Protein AF-A0A7W0Y3M2-F1 (afdb_monomer_lite)

Radius of gyration: 20.45 Å; chains: 1; bounding box: 75×54×47 Å

Structure (mmCIF, N/CA/C/O backbone):
data_AF-A0A7W0Y3M2-F1
#
_entry.id   AF-A0A7W0Y3M2-F1
#
loop_
_atom_site.group_PDB
_atom_site.id
_atom_site.type_symbol
_atom_site.label_atom_id
_atom_site.label_alt_id
_atom_site.label_comp_id
_atom_site.label_asym_id
_atom_site.label_entity_id
_atom_site.label_seq_id
_atom_site.pdbx_PDB_ins_code
_atom_site.Cartn_x
_atom_site.Cartn_y
_atom_site.Cartn_z
_atom_site.occupancy
_atom_site.B_iso_or_equiv
_atom_site.auth_seq_id
_atom_site.auth_comp_id
_atom_site.auth_asym_id
_atom_site.auth_atom_id
_atom_site.pdbx_PDB_model_num
ATOM 1 N N . MET A 1 1 ? 42.247 -25.262 -13.937 1.00 51.16 1 MET A N 1
ATOM 2 C CA . MET A 1 1 ? 41.915 -24.985 -15.350 1.00 51.16 1 MET A CA 1
ATOM 3 C C . MET A 1 1 ? 41.077 -23.714 -15.365 1.00 51.16 1 MET A C 1
ATOM 5 O O . MET A 1 1 ? 40.056 -23.708 -14.690 1.00 51.16 1 MET A O 1
ATOM 9 N N . PRO A 1 2 ? 41.553 -22.626 -15.987 1.00 56.94 2 PRO A N 1
ATOM 10 C CA . PRO A 1 2 ? 40.855 -21.346 -16.026 1.00 56.94 2 PRO A CA 1
ATOM 11 C C . PRO A 1 2 ? 39.813 -21.367 -17.149 1.00 56.94 2 PRO A C 1
ATOM 13 O O . PRO A 1 2 ? 40.126 -21.815 -18.247 1.00 56.94 2 PRO A O 1
ATOM 16 N N . MET A 1 3 ? 38.603 -20.869 -16.897 1.00 58.69 3 MET A N 1
ATOM 17 C CA . MET A 1 3 ? 37.692 -20.469 -17.970 1.00 58.69 3 MET A CA 1
ATOM 18 C C . MET A 1 3 ? 37.226 -19.045 -17.705 1.00 58.69 3 MET A C 1
ATOM 20 O O . MET A 1 3 ? 36.613 -18.730 -16.689 1.00 58.69 3 MET A O 1
ATOM 24 N N . ILE A 1 4 ? 37.635 -18.206 -18.644 1.00 57.12 4 ILE A N 1
ATOM 25 C CA . ILE A 1 4 ? 37.435 -16.775 -18.771 1.00 57.12 4 ILE A CA 1
ATOM 26 C C . ILE A 1 4 ? 36.311 -16.627 -19.803 1.00 57.12 4 ILE A C 1
ATOM 28 O O . ILE A 1 4 ? 36.377 -17.254 -20.858 1.00 57.12 4 ILE A O 1
ATOM 32 N N . GLY A 1 5 ? 35.303 -15.809 -19.523 1.00 55.09 5 GLY A N 1
ATOM 33 C CA . GLY A 1 5 ? 34.269 -15.410 -20.485 1.00 55.09 5 GLY A CA 1
ATOM 34 C C . GLY A 1 5 ? 33.155 -14.691 -19.725 1.00 55.09 5 GLY A C 1
ATOM 35 O O . GLY A 1 5 ? 32.518 -15.298 -18.880 1.00 55.09 5 GLY A O 1
ATOM 36 N N . GLY A 1 6 ? 32.926 -13.387 -19.850 1.00 57.72 6 GLY A N 1
ATOM 37 C CA . GLY A 1 6 ? 33.037 -12.559 -21.045 1.00 57.72 6 GLY A CA 1
ATOM 38 C C . GLY A 1 6 ? 31.639 -12.349 -21.624 1.00 57.72 6 GLY A C 1
ATOM 39 O O . GLY A 1 6 ? 31.348 -12.853 -22.700 1.00 57.72 6 GLY A O 1
ATOM 40 N N . ALA A 1 7 ? 30.775 -11.639 -20.895 1.00 58.25 7 ALA A N 1
ATOM 41 C CA . ALA A 1 7 ? 29.482 -11.170 -21.384 1.00 58.25 7 ALA A CA 1
ATOM 42 C C . ALA A 1 7 ? 29.382 -9.673 -21.067 1.00 58.25 7 ALA A C 1
ATOM 44 O O . ALA A 1 7 ? 29.261 -9.276 -19.909 1.00 58.25 7 ALA A O 1
ATOM 45 N N . GLY A 1 8 ? 29.558 -8.847 -22.099 1.00 59.19 8 GLY A N 1
ATOM 46 C CA . GLY A 1 8 ? 29.418 -7.397 -22.004 1.00 59.19 8 GLY A CA 1
ATOM 47 C C . GLY A 1 8 ? 27.950 -6.979 -21.846 1.00 59.19 8 GLY A C 1
ATOM 48 O O . GLY A 1 8 ? 27.056 -7.733 -22.234 1.00 59.19 8 GLY A O 1
ATOM 49 N N . PRO A 1 9 ? 27.682 -5.786 -21.293 1.00 63.81 9 PRO A N 1
ATOM 50 C CA . PRO A 1 9 ? 26.327 -5.272 -21.164 1.00 63.81 9 PRO A CA 1
ATOM 51 C C . PRO A 1 9 ? 25.753 -4.923 -22.542 1.00 63.81 9 PRO A C 1
ATOM 53 O O . PRO A 1 9 ? 26.342 -4.161 -23.310 1.00 63.81 9 PRO A O 1
ATOM 56 N N . ALA A 1 10 ? 24.590 -5.495 -22.850 1.00 55.12 10 ALA A N 1
ATOM 57 C CA . ALA A 1 10 ? 23.803 -5.151 -24.022 1.00 55.12 10 ALA A CA 1
ATOM 58 C C . ALA A 1 10 ? 23.166 -3.768 -23.819 1.00 55.12 10 ALA A C 1
ATOM 60 O O . ALA A 1 10 ? 22.226 -3.603 -23.044 1.00 55.12 10 ALA A O 1
ATOM 61 N N . THR A 1 11 ? 23.688 -2.766 -24.522 1.00 62.25 11 THR A N 1
ATOM 62 C CA . THR A 1 11 ? 23.066 -1.447 -24.653 1.00 62.25 11 THR A CA 1
ATOM 63 C C . THR A 1 11 ? 21.774 -1.591 -25.460 1.00 62.25 11 THR A C 1
ATOM 65 O O . THR A 1 11 ? 21.824 -1.849 -26.663 1.00 62.25 11 THR A O 1
ATOM 68 N N . MET A 1 12 ? 20.614 -1.442 -24.817 1.00 58.84 12 MET A N 1
ATOM 69 C CA . MET A 1 12 ? 19.337 -1.360 -25.529 1.00 58.84 12 MET A CA 1
ATOM 70 C C . MET A 1 12 ? 19.166 0.033 -26.166 1.00 58.84 12 MET A C 1
ATOM 72 O O . MET A 1 12 ? 19.505 1.036 -25.533 1.00 58.84 12 MET A O 1
ATOM 76 N N . PRO A 1 13 ? 18.649 0.133 -27.404 1.00 59.91 13 PRO A N 1
ATOM 77 C CA . PRO A 1 13 ? 18.331 1.410 -28.030 1.00 59.91 13 PRO A CA 1
ATOM 78 C C . PRO A 1 13 ? 17.133 2.067 -27.333 1.00 59.91 13 PRO A C 1
ATOM 80 O O . PRO A 1 13 ? 16.092 1.443 -27.137 1.00 59.91 13 PRO A O 1
ATOM 83 N N . GLY A 1 14 ? 17.300 3.342 -26.970 1.00 50.50 14 GLY A N 1
ATOM 84 C CA . GLY A 1 14 ? 16.278 4.166 -26.334 1.00 50.50 14 GLY A CA 1
ATOM 85 C C . GLY A 1 14 ? 14.993 4.226 -27.158 1.00 50.50 14 GLY A C 1
ATOM 86 O O . GLY A 1 14 ? 14.966 4.782 -28.256 1.00 50.50 14 GLY A O 1
ATOM 87 N N . GLY A 1 15 ? 13.928 3.656 -26.597 1.00 44.97 15 GLY A N 1
ATOM 88 C CA . GLY A 1 15 ? 12.566 3.841 -27.067 1.00 44.97 15 GLY A CA 1
ATOM 89 C C . GLY A 1 15 ? 12.123 5.276 -26.808 1.00 44.97 15 GLY A C 1
ATOM 90 O O . GLY A 1 15 ? 12.120 5.754 -25.677 1.00 44.97 15 GLY A O 1
ATOM 91 N N . VAL A 1 16 ? 11.764 5.968 -27.880 1.00 44.12 16 VAL A N 1
ATOM 92 C CA . VAL A 1 16 ? 11.084 7.262 -27.857 1.00 44.12 16 VAL A CA 1
ATOM 93 C C . VAL A 1 16 ? 9.747 7.093 -27.132 1.00 44.12 16 VAL A C 1
ATOM 95 O O . VAL A 1 16 ? 8.802 6.536 -27.686 1.00 44.12 16 VAL A O 1
ATOM 98 N N . VAL A 1 17 ? 9.665 7.566 -25.887 1.00 48.19 17 VAL A N 1
ATOM 99 C CA . VAL A 1 17 ? 8.391 7.717 -25.180 1.00 48.19 17 VAL A CA 1
ATOM 100 C C . VAL A 1 17 ? 7.643 8.870 -25.844 1.00 48.19 17 VAL A C 1
ATOM 102 O O . VAL A 1 17 ? 8.044 10.032 -25.763 1.00 48.19 17 VAL A O 1
ATOM 105 N N . ALA A 1 18 ? 6.573 8.536 -26.560 1.00 42.81 18 ALA A N 1
ATOM 106 C CA . ALA A 1 18 ? 5.647 9.505 -27.115 1.00 42.81 18 ALA A CA 1
ATOM 107 C C . ALA A 1 18 ? 4.961 10.257 -25.962 1.00 42.81 18 ALA A C 1
ATOM 109 O O . ALA A 1 18 ? 4.100 9.709 -25.281 1.00 42.81 18 ALA A O 1
ATOM 110 N N . GLN A 1 19 ? 5.348 11.514 -25.741 1.00 46.44 19 GLN A N 1
ATOM 111 C CA . GLN A 1 19 ? 4.664 12.402 -24.802 1.00 46.44 19 GLN A CA 1
ATOM 112 C C . GLN A 1 19 ? 3.222 12.651 -25.287 1.00 46.44 19 GLN A C 1
ATOM 114 O O . GLN A 1 19 ? 3.039 13.150 -26.407 1.00 46.44 19 GLN A O 1
ATOM 119 N N . PRO A 1 20 ? 2.182 12.344 -24.489 1.00 50.59 20 PRO A N 1
ATOM 120 C CA . PRO A 1 20 ? 0.817 12.700 -24.837 1.00 50.59 20 PRO A CA 1
ATOM 121 C C . PRO A 1 20 ? 0.684 14.225 -24.858 1.00 50.59 20 PRO A C 1
ATOM 123 O O . PRO A 1 20 ? 1.020 14.933 -23.909 1.00 50.59 20 PRO A O 1
ATOM 126 N N . ARG A 1 21 ? 0.214 14.739 -25.996 1.00 50.19 21 ARG A N 1
ATOM 127 C CA . ARG A 1 21 ? -0.030 16.163 -26.232 1.00 50.19 21 ARG A CA 1
ATOM 128 C C . ARG A 1 21 ? -1.020 16.660 -25.180 1.00 50.19 21 ARG A C 1
ATOM 130 O O . ARG A 1 21 ? -2.123 16.129 -25.079 1.00 50.19 21 ARG A O 1
ATOM 137 N N . GLY A 1 22 ? -0.598 17.670 -24.422 1.00 43.00 22 GLY A N 1
ATOM 138 C CA . GLY A 1 22 ? -1.352 18.266 -23.328 1.00 43.00 22 GLY A CA 1
ATOM 139 C C . GLY A 1 22 ? -2.800 18.564 -23.704 1.00 43.00 22 GLY A C 1
ATOM 140 O O . GLY A 1 22 ? -3.088 19.445 -24.516 1.00 43.00 22 GLY A O 1
ATOM 141 N N . VAL A 1 23 ? -3.713 17.836 -23.069 1.00 43.84 23 VAL A N 1
ATOM 142 C CA . VAL A 1 23 ? -5.117 18.217 -22.984 1.00 43.84 23 VAL A CA 1
ATOM 143 C C . VAL A 1 23 ? -5.176 19.394 -22.015 1.00 43.84 23 VAL A C 1
ATOM 145 O O . VAL A 1 23 ? -4.898 19.246 -20.828 1.00 43.84 23 VAL A O 1
ATOM 148 N N . MET A 1 24 ? -5.504 20.585 -22.522 1.00 36.66 24 MET A N 1
ATOM 149 C CA . MET A 1 24 ? -5.850 21.732 -21.682 1.00 36.66 24 MET A CA 1
ATOM 150 C C . MET A 1 24 ? -7.061 21.364 -20.819 1.00 36.66 24 MET A C 1
ATOM 152 O O . MET A 1 24 ? -8.203 21.404 -21.281 1.00 36.66 24 MET A O 1
ATOM 156 N N . VAL A 1 25 ? -6.820 21.035 -19.552 1.00 38.06 25 VAL A N 1
ATOM 157 C CA . VAL A 1 25 ? -7.872 20.959 -18.539 1.00 38.06 25 VAL A CA 1
ATOM 158 C C . VAL A 1 25 ? -8.316 22.392 -18.252 1.00 38.06 25 VAL A C 1
ATOM 160 O O . VAL A 1 25 ? -7.659 23.141 -17.531 1.00 38.06 25 VAL A O 1
ATOM 163 N N . ARG A 1 26 ? -9.429 22.811 -18.863 1.00 35.84 26 ARG A N 1
ATOM 164 C CA . ARG A 1 26 ? -10.135 24.030 -18.457 1.00 35.84 26 ARG A CA 1
ATOM 165 C C . ARG A 1 26 ? -10.661 23.819 -17.038 1.00 35.84 26 ARG A C 1
ATOM 167 O O . ARG A 1 26 ? -11.643 23.110 -16.842 1.00 35.84 26 ARG A O 1
ATOM 174 N N . VAL A 1 27 ? -10.024 24.461 -16.062 1.00 37.66 27 VAL A N 1
ATOM 175 C CA . VAL A 1 27 ? -10.568 24.624 -14.709 1.00 37.66 27 VAL A CA 1
ATOM 176 C C . VAL A 1 27 ? -11.765 25.567 -14.813 1.00 37.66 27 VAL A C 1
ATOM 178 O O . VAL A 1 27 ? -11.611 26.786 -14.877 1.00 37.66 27 VAL A O 1
ATOM 181 N N . VAL A 1 28 ? -12.971 25.007 -14.902 1.00 41.78 28 VAL A N 1
ATOM 182 C CA . VAL A 1 28 ? -14.202 25.793 -14.795 1.00 41.78 28 VAL A CA 1
ATOM 183 C C . VAL A 1 28 ? -14.455 26.010 -13.306 1.00 41.78 28 VAL A C 1
ATOM 185 O O . VAL A 1 28 ? -14.830 25.088 -12.587 1.00 41.78 28 VAL A O 1
ATOM 188 N N . ASN A 1 29 ? -14.194 27.225 -12.827 1.00 37.12 29 ASN A N 1
ATOM 189 C CA . ASN A 1 29 ? -14.538 27.649 -11.473 1.00 37.12 29 ASN A CA 1
ATOM 190 C C . ASN A 1 29 ? -16.071 27.772 -11.380 1.00 37.12 29 ASN A C 1
ATOM 192 O O . ASN A 1 29 ? -16.634 28.818 -11.696 1.00 37.12 29 ASN A O 1
ATOM 196 N N . LEU A 1 30 ? -16.756 26.674 -11.035 1.00 43.28 30 LEU A N 1
ATOM 197 C CA . LEU A 1 30 ? -18.183 26.684 -10.707 1.00 43.28 30 LEU A CA 1
ATOM 198 C C . LEU A 1 30 ? -18.349 27.083 -9.241 1.00 43.28 30 LEU A C 1
ATOM 200 O O . LEU A 1 30 ? -18.447 26.243 -8.348 1.00 43.28 30 LEU A O 1
ATOM 204 N N . THR A 1 31 ? -18.405 28.386 -8.993 1.00 44.94 31 THR A N 1
ATOM 205 C CA . THR A 1 31 ? -18.941 28.902 -7.738 1.00 44.94 31 THR A CA 1
ATOM 206 C C . THR A 1 31 ? -20.469 28.759 -7.782 1.00 44.94 31 THR A C 1
ATOM 208 O O . THR A 1 31 ? -21.150 29.459 -8.524 1.00 44.94 31 THR A O 1
ATOM 211 N N . SER A 1 32 ? -20.982 27.817 -6.985 1.00 47.38 32 SER A N 1
ATOM 212 C CA . SER A 1 32 ? -22.383 27.676 -6.555 1.00 47.38 32 SER A CA 1
ATOM 213 C C . SER A 1 32 ? -23.419 27.280 -7.618 1.00 47.38 32 SER A C 1
ATOM 215 O O . SER A 1 32 ? -24.203 28.103 -8.084 1.00 47.38 32 SER A O 1
ATOM 217 N N . LEU A 1 33 ? -23.517 25.976 -7.905 1.00 40.22 33 LEU A N 1
ATOM 218 C CA . LEU A 1 33 ? -24.710 25.379 -8.514 1.00 40.22 33 LEU A CA 1
ATOM 219 C C . LEU A 1 33 ? -25.448 24.534 -7.464 1.00 40.22 33 LEU A C 1
ATOM 221 O O . LEU A 1 33 ? -25.048 23.415 -7.146 1.00 40.22 33 LEU A O 1
ATOM 225 N N . THR A 1 34 ? -26.512 25.087 -6.885 1.00 42.53 34 THR A N 1
ATOM 226 C CA . THR A 1 34 ? -27.392 24.378 -5.947 1.00 42.53 34 THR A CA 1
ATOM 227 C C . THR A 1 34 ? -28.375 23.521 -6.747 1.00 42.53 34 THR A C 1
ATOM 229 O O . THR A 1 34 ? -29.342 24.042 -7.297 1.00 42.53 34 THR A O 1
ATOM 232 N N . ILE A 1 35 ? -28.134 22.210 -6.849 1.00 44.25 35 ILE A N 1
ATOM 233 C CA . ILE A 1 35 ? -29.062 21.278 -7.508 1.00 44.25 35 ILE A CA 1
ATOM 234 C C . ILE A 1 35 ? -29.981 20.671 -6.446 1.00 44.25 35 ILE A C 1
ATOM 236 O O . ILE A 1 35 ? -29.574 19.836 -5.641 1.00 44.25 35 ILE A O 1
ATOM 240 N N . ALA A 1 36 ? -31.238 21.110 -6.451 1.00 46.03 36 ALA A N 1
ATOM 241 C CA . ALA A 1 36 ? -32.319 20.568 -5.641 1.00 46.03 36 ALA A CA 1
ATOM 242 C C . ALA A 1 36 ? -32.927 19.327 -6.314 1.00 46.03 36 ALA A C 1
ATOM 244 O O . ALA A 1 36 ? -33.986 19.414 -6.915 1.00 46.03 36 ALA A O 1
ATOM 245 N N . THR A 1 37 ? -32.252 18.181 -6.229 1.00 46.81 37 THR A N 1
ATOM 246 C CA . THR A 1 37 ? -32.859 16.843 -6.382 1.00 46.81 37 THR A CA 1
ATOM 247 C C . THR A 1 37 ? -31.826 15.809 -5.956 1.00 46.81 37 THR A C 1
ATOM 249 O O . THR A 1 37 ? -30.661 15.949 -6.309 1.00 46.81 37 THR A O 1
ATOM 252 N N . GLY A 1 38 ? -32.244 14.803 -5.181 1.00 47.69 38 GLY A N 1
ATOM 253 C CA . GLY A 1 38 ? -31.404 13.830 -4.468 1.00 47.69 38 GLY A CA 1
ATOM 254 C C . GLY A 1 38 ? -30.585 12.865 -5.332 1.00 47.69 38 GLY A C 1
ATOM 255 O O . GLY A 1 38 ? -30.662 11.656 -5.147 1.00 47.69 38 GLY A O 1
ATOM 256 N N . ALA A 1 39 ? -29.767 13.391 -6.238 1.00 40.28 39 ALA A N 1
ATOM 257 C CA . ALA A 1 39 ? -28.645 12.697 -6.837 1.00 40.28 39 ALA A CA 1
ATOM 258 C C . ALA A 1 39 ? -27.388 13.119 -6.070 1.00 40.28 39 ALA A C 1
ATOM 260 O O . ALA A 1 39 ? -27.051 14.303 -6.021 1.00 40.28 39 ALA A O 1
ATOM 261 N N . ARG A 1 40 ? -26.701 12.156 -5.443 1.00 37.81 40 ARG A N 1
ATOM 262 C CA . ARG A 1 40 ? -25.351 12.372 -4.915 1.00 37.81 40 ARG A CA 1
ATOM 263 C C . ARG A 1 40 ? -24.450 12.707 -6.101 1.00 37.81 40 ARG A C 1
ATOM 265 O O . ARG A 1 40 ? -23.986 11.819 -6.808 1.00 37.81 40 ARG A O 1
ATOM 272 N N . LEU A 1 41 ? -24.256 13.999 -6.341 1.00 39.69 41 LEU A N 1
ATOM 273 C CA . LEU A 1 41 ? -23.248 14.496 -7.256 1.00 39.69 41 LEU A CA 1
ATOM 274 C C . LEU A 1 41 ? -21.901 14.166 -6.611 1.00 39.69 41 LEU A C 1
ATOM 276 O O . LEU A 1 41 ? -21.472 14.850 -5.683 1.00 39.69 41 LEU A O 1
ATOM 280 N N . ALA A 1 42 ? -21.280 13.071 -7.051 1.00 42.28 42 ALA A N 1
ATOM 281 C CA . ALA A 1 42 ? -19.870 12.837 -6.806 1.00 42.28 42 ALA A CA 1
ATOM 282 C C . ALA A 1 42 ? -19.147 14.043 -7.400 1.00 42.28 42 ALA A C 1
ATOM 284 O O . ALA A 1 42 ? -19.058 14.198 -8.620 1.00 42.28 42 ALA A O 1
ATOM 285 N N . ILE A 1 43 ? -18.724 14.960 -6.531 1.00 44.28 43 ILE A N 1
ATOM 286 C CA . ILE A 1 43 ? -17.764 15.982 -6.899 1.00 44.28 43 ILE A CA 1
ATOM 287 C C . ILE A 1 43 ? -16.545 15.169 -7.318 1.00 44.28 43 ILE A C 1
ATOM 289 O O . ILE A 1 43 ? -15.832 14.644 -6.468 1.00 44.28 43 ILE A O 1
ATOM 293 N N . LEU A 1 44 ? -16.363 15.000 -8.629 1.00 44.25 44 LEU A N 1
ATOM 294 C CA . LEU A 1 44 ? -15.085 14.655 -9.228 1.00 44.25 44 LEU A CA 1
ATOM 295 C C . LEU A 1 44 ? -14.152 15.788 -8.816 1.00 44.25 44 LEU A C 1
ATOM 297 O O . LEU A 1 44 ? -14.033 16.799 -9.509 1.00 44.25 44 LEU A O 1
ATOM 301 N N . GLY A 1 45 ? -13.606 15.658 -7.604 1.00 45.59 45 GLY A N 1
ATOM 302 C CA . GLY A 1 45 ? -12.597 16.536 -7.060 1.00 45.59 45 GLY A CA 1
ATOM 303 C C . GLY A 1 45 ? -11.545 16.650 -8.136 1.00 45.59 45 GLY A C 1
ATOM 304 O O . GLY A 1 45 ? -11.057 15.641 -8.643 1.00 45.59 45 GLY A O 1
ATOM 305 N N . THR A 1 46 ? -11.310 17.879 -8.577 1.00 46.28 46 THR A N 1
ATOM 306 C CA . THR A 1 46 ? -10.318 18.208 -9.589 1.00 46.28 46 THR A CA 1
ATOM 307 C C . THR A 1 46 ? -9.034 17.478 -9.239 1.00 46.28 46 THR A C 1
ATOM 309 O O . THR A 1 46 ? -8.372 17.863 -8.277 1.00 46.28 46 THR A O 1
ATOM 312 N N . ARG A 1 47 ? -8.733 16.403 -9.981 1.00 49.31 47 ARG A N 1
ATOM 313 C CA . ARG A 1 47 ? -7.493 15.641 -9.864 1.00 49.31 47 ARG A CA 1
ATOM 314 C C . ARG A 1 47 ? -6.355 16.658 -9.892 1.00 49.31 47 ARG A C 1
ATOM 316 O O . ARG A 1 47 ? -6.197 17.314 -10.928 1.00 49.31 47 ARG A O 1
ATOM 323 N N . PRO A 1 48 ? -5.584 16.847 -8.811 1.00 48.75 48 PRO A N 1
ATOM 324 C CA . PRO A 1 48 ? -4.325 17.544 -8.940 1.00 48.75 48 PRO A CA 1
ATOM 325 C C . PRO A 1 48 ? -3.411 16.619 -9.751 1.00 48.75 48 PRO A C 1
ATOM 327 O O . PRO A 1 48 ? -2.678 15.814 -9.195 1.00 48.75 48 PRO A O 1
ATOM 330 N N . VAL A 1 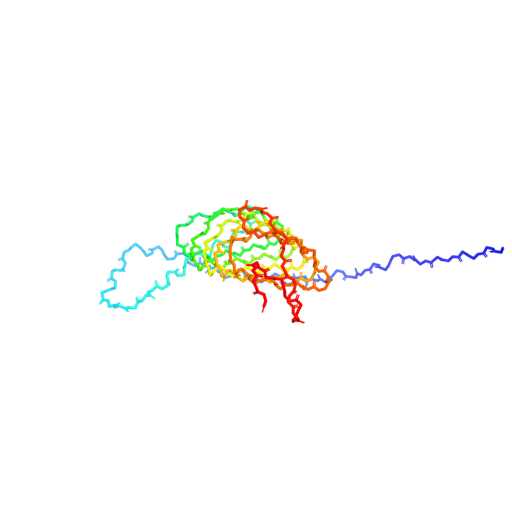49 ? -3.474 16.711 -11.084 1.00 47.56 49 VAL A N 1
ATOM 331 C CA . VAL A 1 49 ? -2.433 16.186 -11.979 1.00 47.56 49 VAL A CA 1
ATOM 332 C C . VAL A 1 49 ? -1.271 17.169 -11.881 1.00 47.56 49 VAL A C 1
ATOM 334 O O . VAL A 1 49 ? -1.028 17.999 -12.756 1.00 47.56 49 VAL A O 1
ATOM 337 N N . GLY A 1 50 ? -0.648 17.191 -10.708 1.00 45.09 50 GLY A N 1
ATOM 338 C CA . GLY A 1 50 ? 0.544 17.965 -10.458 1.00 45.09 50 GLY A CA 1
ATOM 339 C C . GLY A 1 50 ? 1.735 17.114 -10.848 1.00 45.09 50 GLY A C 1
ATOM 340 O O . GLY A 1 50 ? 2.085 16.205 -10.114 1.00 45.09 50 GLY A O 1
ATOM 341 N N . VAL A 1 51 ? 2.430 17.489 -11.921 1.00 49.22 51 VAL A N 1
ATOM 342 C CA . VAL A 1 51 ? 3.828 17.094 -12.215 1.00 49.22 51 VAL A CA 1
ATOM 343 C C . VAL A 1 51 ? 4.824 17.600 -11.150 1.00 49.22 51 VAL A C 1
ATOM 345 O O . VAL A 1 51 ? 6.014 17.777 -11.403 1.00 49.22 51 VAL A O 1
ATOM 348 N N . ALA A 1 52 ? 4.327 17.929 -9.959 1.00 53.56 52 ALA A N 1
ATOM 349 C CA . ALA A 1 52 ? 5.112 18.340 -8.824 1.00 53.56 52 ALA A CA 1
ATOM 350 C C . ALA A 1 52 ? 5.481 17.076 -8.060 1.00 53.56 52 ALA A C 1
ATOM 352 O O . ALA A 1 52 ? 4.607 16.315 -7.660 1.00 53.56 52 ALA A O 1
ATOM 353 N N . SER A 1 53 ? 6.769 16.909 -7.778 1.00 70.81 53 SER A N 1
ATOM 354 C CA . SER A 1 53 ? 7.339 15.776 -7.042 1.00 70.81 53 SER A CA 1
ATOM 355 C C . SER A 1 53 ? 6.768 15.583 -5.625 1.00 70.81 53 SER A C 1
ATOM 357 O O . SER A 1 53 ? 7.270 14.740 -4.887 1.00 70.81 53 SER A O 1
ATOM 359 N N . LYS A 1 54 ? 5.777 16.386 -5.206 1.00 79.75 54 LYS A N 1
ATOM 360 C CA . LYS A 1 54 ? 5.077 16.315 -3.924 1.00 79.75 54 LYS A CA 1
ATOM 361 C C . LYS A 1 54 ? 3.585 16.619 -4.103 1.00 79.75 54 LYS A C 1
ATOM 363 O O . LYS A 1 54 ? 3.245 17.697 -4.589 1.00 79.75 54 LYS A O 1
ATOM 368 N N . CYS A 1 55 ? 2.716 15.714 -3.663 1.00 83.25 55 CYS A N 1
ATOM 369 C CA . CYS A 1 55 ? 1.266 15.898 -3.638 1.00 83.25 55 CYS A CA 1
ATOM 370 C C . CYS A 1 55 ? 0.765 15.778 -2.196 1.00 83.25 55 CYS A C 1
ATOM 372 O O . CYS A 1 55 ? 1.009 14.768 -1.538 1.00 83.25 55 CYS A O 1
ATOM 374 N N . GLU A 1 56 ? 0.077 16.805 -1.696 1.00 85.25 56 GLU A N 1
ATOM 375 C CA . GLU A 1 56 ? -0.511 16.796 -0.357 1.00 85.25 56 GLU A CA 1
ATOM 376 C C . GLU A 1 56 ? -2.038 16.846 -0.440 1.00 85.25 56 GLU A C 1
ATOM 378 O O . GLU A 1 56 ? -2.613 17.812 -0.941 1.00 85.25 56 GLU A O 1
ATOM 383 N N . GLY A 1 57 ? -2.704 15.797 0.046 1.00 81.50 57 GLY A N 1
ATOM 384 C CA . GLY A 1 57 ? -4.163 15.686 0.042 1.00 81.50 57 GLY A CA 1
ATOM 385 C C . GLY A 1 57 ? -4.707 15.581 1.459 1.00 81.50 57 GLY A C 1
ATOM 386 O O . GLY A 1 57 ? -4.334 14.675 2.193 1.00 81.50 57 GLY A O 1
ATOM 387 N N . LYS A 1 58 ? -5.598 16.483 1.878 1.00 89.38 58 LYS A N 1
ATOM 388 C CA . LYS A 1 58 ? -6.270 16.369 3.180 1.00 89.38 58 LYS A CA 1
ATOM 389 C C . LYS A 1 58 ? -7.759 16.613 3.028 1.00 89.38 58 LYS A C 1
ATOM 391 O O . LYS A 1 58 ? -8.183 17.726 2.734 1.00 89.38 58 LYS A O 1
ATOM 396 N N . THR A 1 59 ? -8.546 15.579 3.276 1.00 88.56 59 THR A N 1
ATOM 397 C CA . THR A 1 59 ? -10.007 15.648 3.272 1.00 88.56 59 THR A CA 1
ATOM 398 C C . THR A 1 59 ? -10.567 14.812 4.415 1.00 88.56 59 THR A C 1
ATOM 400 O O . THR A 1 59 ? -9.930 13.881 4.900 1.00 88.56 59 THR A O 1
ATOM 403 N N . THR A 1 60 ? -11.751 15.189 4.886 1.00 87.69 60 THR A N 1
ATOM 404 C CA . THR A 1 60 ? -12.535 14.408 5.850 1.00 87.69 60 THR A CA 1
ATOM 405 C C . THR A 1 60 ? -13.445 13.390 5.167 1.00 87.69 60 THR A C 1
ATOM 407 O O . THR A 1 60 ? -13.986 12.524 5.841 1.00 87.69 60 THR A O 1
ATOM 410 N N . GLY A 1 61 ? -13.662 13.527 3.856 1.00 90.25 61 GLY A N 1
ATOM 411 C CA . GLY A 1 61 ? -14.460 12.612 3.040 1.00 90.25 61 GLY A CA 1
ATOM 412 C C . GLY A 1 61 ? -13.593 11.765 2.104 1.00 90.25 61 GLY A C 1
ATOM 413 O O . GLY A 1 61 ? -12.366 11.804 2.220 1.00 90.25 61 GLY A O 1
ATOM 414 N N . PRO A 1 62 ? -14.205 11.040 1.157 1.00 89.19 62 PRO A N 1
ATOM 415 C CA . PRO A 1 62 ? -13.466 10.232 0.194 1.00 89.19 62 PRO A CA 1
ATOM 416 C C . PRO A 1 62 ? -12.491 11.100 -0.607 1.00 89.19 62 PRO A C 1
ATOM 418 O O . PRO A 1 62 ? -12.825 12.210 -1.038 1.00 89.19 62 PRO A O 1
ATOM 421 N N . LEU A 1 63 ? -11.273 10.593 -0.787 1.00 90.75 63 LEU A N 1
ATOM 422 C CA . LEU A 1 63 ? -10.246 11.190 -1.633 1.00 90.75 63 LEU A CA 1
ATOM 423 C C . LEU A 1 63 ? -9.894 10.238 -2.763 1.00 90.75 63 LEU A C 1
ATOM 425 O O . LEU A 1 63 ? -9.601 9.086 -2.488 1.00 90.75 63 LEU A O 1
ATOM 429 N N . THR A 1 64 ? -9.792 10.740 -3.990 1.00 91.38 64 THR A N 1
ATOM 430 C CA . THR A 1 64 ? -9.102 10.023 -5.067 1.00 91.38 64 THR A CA 1
ATOM 431 C C . THR A 1 64 ? -7.727 10.646 -5.270 1.00 91.38 64 THR A C 1
ATOM 433 O O . THR A 1 64 ? -7.629 11.814 -5.657 1.00 91.38 64 THR A O 1
ATOM 436 N N . LEU A 1 65 ? -6.672 9.882 -5.003 1.00 89.62 65 LEU A N 1
ATOM 437 C CA . LEU A 1 65 ? -5.284 10.304 -5.139 1.00 89.62 65 LEU A CA 1
ATOM 438 C C . LEU A 1 65 ? -4.547 9.389 -6.115 1.00 89.62 65 LEU A C 1
ATOM 440 O O . LEU A 1 65 ? -4.628 8.170 -6.007 1.00 89.62 65 LEU A O 1
ATOM 444 N N . HIS A 1 66 ? -3.811 9.998 -7.041 1.00 91.44 66 HIS A N 1
ATOM 445 C CA . HIS A 1 66 ? -3.000 9.298 -8.031 1.00 91.44 66 HIS A CA 1
ATOM 446 C C . HIS A 1 66 ? -1.575 9.844 -7.996 1.00 91.44 66 HIS A C 1
ATOM 448 O O . HIS A 1 66 ? -1.385 11.058 -8.107 1.00 91.44 66 HIS A O 1
ATOM 454 N N . CYS A 1 67 ? -0.601 8.964 -7.789 1.00 89.81 67 CYS A N 1
ATOM 455 C CA . CYS A 1 67 ? 0.792 9.299 -7.526 1.00 89.81 67 CYS A CA 1
ATOM 456 C C . CYS A 1 67 ? 1.691 8.626 -8.554 1.00 89.81 67 CYS A C 1
ATOM 458 O O . CYS A 1 67 ? 1.908 7.420 -8.500 1.00 89.81 67 CYS A O 1
ATOM 460 N N . GLU A 1 68 ? 2.238 9.425 -9.466 1.00 88.06 68 GLU A N 1
ATOM 461 C CA . GLU A 1 68 ? 3.060 8.952 -10.586 1.00 88.06 68 GLU A CA 1
ATOM 462 C C . GLU A 1 68 ? 4.504 9.459 -10.464 1.00 88.06 68 GLU A C 1
ATOM 464 O O . GLU A 1 68 ? 4.794 10.368 -9.684 1.00 88.06 68 GLU A O 1
ATOM 469 N N . ASP A 1 69 ? 5.420 8.891 -11.249 1.00 80.44 69 ASP A N 1
ATOM 470 C CA . ASP A 1 69 ? 6.719 9.485 -11.600 1.00 80.44 69 ASP A CA 1
ATOM 471 C C . ASP A 1 69 ? 7.515 10.108 -10.437 1.00 80.44 69 ASP A C 1
ATOM 473 O O . ASP A 1 69 ? 7.708 11.323 -10.350 1.00 80.44 69 ASP A O 1
ATOM 477 N N . THR A 1 70 ? 8.037 9.272 -9.533 1.00 86.25 70 THR A N 1
ATOM 478 C CA . THR A 1 70 ? 8.867 9.679 -8.369 1.00 86.25 70 THR A CA 1
ATOM 479 C C . THR A 1 70 ? 8.195 10.658 -7.395 1.00 86.25 70 THR A C 1
ATOM 481 O O . THR A 1 70 ? 8.860 11.237 -6.530 1.00 86.25 70 THR A O 1
ATOM 484 N N . SER A 1 71 ? 6.878 10.853 -7.502 1.00 87.88 71 SER A N 1
ATOM 485 C CA . SER A 1 71 ? 6.146 11.785 -6.645 1.00 87.88 71 SER A CA 1
ATOM 486 C C . SER A 1 71 ? 6.064 11.295 -5.205 1.00 87.88 71 SER A C 1
ATOM 488 O O . SER A 1 71 ? 5.862 10.114 -4.933 1.00 87.88 71 SER A O 1
ATOM 490 N N . GLN A 1 72 ? 6.179 12.230 -4.268 1.00 90.69 72 GLN A N 1
ATOM 491 C CA . GLN A 1 72 ? 5.942 12.004 -2.849 1.00 90.69 72 GLN A CA 1
ATOM 492 C C . GLN A 1 72 ? 4.523 12.438 -2.500 1.00 90.69 72 GLN A C 1
ATOM 494 O O . GLN A 1 72 ? 4.219 13.627 -2.427 1.00 90.69 72 GLN A O 1
ATOM 499 N N . CYS A 1 73 ? 3.648 11.479 -2.275 1.00 91.25 73 CYS A N 1
ATOM 500 C CA . CYS A 1 73 ? 2.272 11.727 -1.905 1.00 91.25 73 CYS A CA 1
ATOM 501 C C . CYS A 1 73 ? 2.091 11.601 -0.405 1.00 91.25 73 CYS A C 1
ATOM 503 O O . CYS A 1 73 ? 2.411 10.562 0.164 1.00 91.25 73 CYS A O 1
ATOM 505 N N . LYS A 1 74 ? 1.561 12.639 0.240 1.00 93.00 74 LYS A N 1
ATOM 506 C CA . LYS A 1 74 ? 1.309 12.624 1.677 1.00 93.00 74 LYS A CA 1
ATOM 507 C C . LYS A 1 74 ? -0.063 13.154 2.038 1.00 93.00 74 LYS A C 1
ATOM 509 O O . LYS A 1 74 ? -0.523 14.140 1.472 1.00 93.00 74 LYS A O 1
ATOM 514 N N . GLY A 1 75 ? -0.697 12.552 3.037 1.00 91.81 75 GLY A N 1
ATOM 515 C CA . GLY A 1 75 ? -1.868 13.162 3.647 1.00 91.81 75 GLY A CA 1
ATOM 516 C C . GLY A 1 75 ? -2.914 12.197 4.167 1.00 91.81 75 GLY A C 1
ATOM 517 O O . GLY A 1 75 ? -2.603 11.096 4.622 1.00 91.81 75 GLY A O 1
ATOM 518 N N . ASN A 1 76 ? -4.153 12.690 4.190 1.00 93.38 76 ASN A N 1
ATOM 519 C CA . ASN A 1 76 ? -5.254 12.074 4.906 1.00 93.38 76 ASN A CA 1
ATOM 520 C C . ASN A 1 76 ? -6.515 12.020 4.031 1.00 93.38 76 ASN A C 1
ATOM 522 O O . ASN A 1 76 ? -6.966 13.056 3.530 1.00 93.38 76 ASN A O 1
ATOM 526 N N . GLY A 1 77 ? -7.106 10.837 3.914 1.00 92.62 77 GLY A N 1
ATOM 527 C CA . GLY A 1 77 ? -8.406 10.590 3.303 1.00 92.62 77 GLY A CA 1
ATOM 528 C C . GLY A 1 77 ? -9.432 10.181 4.357 1.00 92.62 77 GLY A C 1
ATOM 529 O O . GLY A 1 77 ? -9.079 9.622 5.396 1.00 92.62 77 GLY A O 1
ATOM 530 N N . GLY A 1 78 ? -10.703 10.474 4.100 1.00 94.75 78 GLY A N 1
ATOM 531 C CA . GLY A 1 78 ? -11.814 9.888 4.843 1.00 94.75 78 GLY A CA 1
ATOM 532 C C . GLY A 1 78 ? -12.150 8.485 4.340 1.00 94.75 78 GLY A C 1
ATOM 533 O O . GLY A 1 78 ? -11.367 7.861 3.617 1.00 94.75 78 GLY A O 1
ATOM 534 N N . ASP A 1 79 ? -13.328 8.006 4.716 1.00 95.19 79 ASP A N 1
ATOM 535 C CA . ASP A 1 79 ? -13.837 6.704 4.286 1.00 95.19 79 ASP A CA 1
ATOM 536 C C . ASP A 1 79 ? -14.127 6.686 2.775 1.00 95.19 79 ASP A C 1
ATOM 538 O O . ASP A 1 79 ? -14.516 7.709 2.198 1.00 95.19 79 ASP A O 1
ATOM 542 N N . GLY A 1 80 ? -13.940 5.531 2.133 1.00 94.94 80 GLY A N 1
ATOM 543 C CA . GLY A 1 80 ? -14.152 5.358 0.694 1.00 94.94 80 GLY A CA 1
ATOM 544 C C . GLY A 1 80 ? -13.112 6.068 -0.173 1.00 94.94 80 GLY A C 1
ATOM 545 O O . GLY A 1 80 ? -13.432 6.522 -1.271 1.00 94.94 80 GLY A O 1
ATOM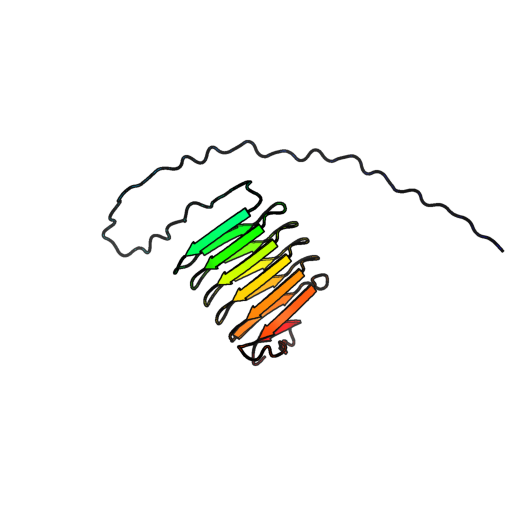 546 N N . SER A 1 81 ? -11.892 6.254 0.337 1.00 95.25 81 SER A N 1
ATOM 547 C CA . SER A 1 81 ? -10.809 6.846 -0.451 1.00 95.25 81 SER A CA 1
ATOM 548 C C . SER A 1 81 ? -10.249 5.842 -1.465 1.00 95.25 81 SER A C 1
ATOM 550 O O . SER A 1 81 ? -10.245 4.637 -1.237 1.00 95.25 81 SER A O 1
ATOM 552 N N . GLU A 1 82 ? -9.735 6.347 -2.577 1.00 95.19 82 GLU A N 1
ATOM 553 C CA . GLU A 1 82 ? -9.063 5.587 -3.625 1.00 95.19 82 GLU A CA 1
ATOM 554 C C . GLU A 1 82 ? -7.651 6.145 -3.806 1.00 95.19 82 GLU A C 1
ATOM 556 O O . GLU A 1 82 ? -7.472 7.324 -4.117 1.00 95.19 82 GLU A O 1
ATOM 561 N N . ILE A 1 83 ? -6.634 5.317 -3.586 1.00 94.06 83 ILE A N 1
ATOM 562 C CA . ILE A 1 83 ? -5.229 5.728 -3.626 1.00 94.06 83 ILE A CA 1
ATOM 563 C C . ILE A 1 83 ? -4.501 4.842 -4.627 1.00 94.06 83 ILE A C 1
ATOM 565 O O . ILE A 1 83 ? -4.500 3.625 -4.495 1.00 94.06 83 ILE A O 1
ATOM 569 N N . THR A 1 84 ? -3.873 5.446 -5.626 1.00 94.56 84 THR A N 1
ATOM 570 C CA . THR A 1 84 ? -3.088 4.725 -6.631 1.00 94.56 84 THR A CA 1
ATOM 571 C C . THR A 1 84 ? -1.670 5.283 -6.652 1.00 94.56 84 THR A C 1
ATOM 573 O O . THR A 1 84 ? -1.484 6.500 -6.721 1.00 94.56 84 THR A O 1
ATOM 576 N N . CYS A 1 85 ? -0.688 4.396 -6.522 1.00 93.62 85 CYS A N 1
ATOM 577 C CA . CYS A 1 85 ? 0.731 4.711 -6.439 1.00 93.62 85 CYS A CA 1
ATOM 578 C C . CYS A 1 85 ? 1.498 3.851 -7.439 1.00 93.62 85 CYS A C 1
ATOM 580 O O . CYS A 1 85 ? 1.601 2.640 -7.253 1.00 93.62 85 CYS A O 1
ATOM 582 N N . ASP A 1 86 ? 2.046 4.489 -8.468 1.00 91.94 86 ASP A N 1
ATOM 583 C CA . ASP A 1 86 ? 2.720 3.814 -9.577 1.00 91.94 86 ASP A CA 1
ATOM 584 C C . ASP A 1 86 ? 4.200 4.218 -9.684 1.00 91.94 86 ASP A C 1
ATOM 586 O O . ASP A 1 86 ? 4.672 5.159 -9.022 1.00 91.94 86 ASP A O 1
ATOM 590 N N . ALA A 1 87 ? 4.944 3.520 -10.545 1.00 90.12 87 ALA A N 1
ATOM 591 C CA . ALA A 1 87 ? 6.349 3.770 -10.850 1.00 90.12 87 ALA A CA 1
ATOM 592 C C . ALA A 1 87 ? 7.262 3.775 -9.603 1.00 90.12 87 ALA A C 1
ATOM 594 O O . ALA A 1 87 ? 7.362 2.785 -8.890 1.00 90.12 87 ALA A O 1
ATOM 595 N N . MET A 1 88 ? 7.986 4.871 -9.354 1.00 90.19 88 MET A N 1
ATOM 596 C CA . MET A 1 88 ? 8.884 5.064 -8.198 1.00 90.19 88 MET A CA 1
ATOM 597 C C . MET A 1 88 ? 8.283 6.025 -7.156 1.00 90.19 88 MET A C 1
ATOM 599 O O . MET A 1 88 ? 9.006 6.756 -6.473 1.00 90.19 88 MET A O 1
ATOM 603 N N . SER A 1 89 ? 6.953 6.121 -7.092 1.00 91.31 89 SER A N 1
ATOM 604 C CA . SER A 1 89 ? 6.273 7.030 -6.167 1.00 91.31 89 SER A CA 1
ATOM 605 C C . SER A 1 89 ? 6.427 6.592 -4.704 1.00 91.31 89 SER A C 1
ATOM 607 O O . SER A 1 89 ? 6.646 5.423 -4.388 1.00 91.31 89 SER A O 1
ATOM 609 N N . ASN A 1 90 ? 6.345 7.556 -3.787 1.00 93.12 90 ASN A N 1
ATOM 610 C CA . ASN A 1 90 ? 6.369 7.314 -2.348 1.00 93.12 90 ASN A CA 1
ATOM 611 C C . ASN A 1 90 ? 5.077 7.843 -1.728 1.00 93.12 90 ASN A C 1
ATOM 613 O O . ASN A 1 90 ? 4.875 9.055 -1.658 1.00 93.12 90 ASN A O 1
ATOM 617 N N . CYS A 1 91 ? 4.211 6.937 -1.294 1.00 94.06 91 CYS A N 1
ATOM 618 C CA . CYS A 1 91 ? 2.900 7.259 -0.755 1.00 94.06 91 CYS A CA 1
ATOM 619 C C . CYS A 1 91 ? 2.879 7.071 0.761 1.00 94.06 91 CYS A C 1
ATOM 621 O O . CYS A 1 91 ? 2.981 5.952 1.239 1.00 94.06 91 CYS A O 1
ATOM 623 N N . ASP A 1 92 ? 2.720 8.155 1.515 1.00 95.56 92 ASP A N 1
ATOM 624 C CA . ASP A 1 92 ? 2.547 8.186 2.973 1.00 95.56 92 ASP A CA 1
ATOM 625 C C . ASP A 1 92 ? 1.141 8.709 3.292 1.00 95.56 92 ASP A C 1
ATOM 627 O O . ASP A 1 92 ? 0.920 9.917 3.421 1.00 95.56 92 ASP A O 1
ATOM 631 N N . PHE A 1 93 ? 0.161 7.807 3.347 1.00 93.75 93 PHE A N 1
ATOM 632 C CA . PHE A 1 93 ? -1.245 8.196 3.428 1.00 93.75 93 PHE A CA 1
ATOM 633 C C . PHE A 1 93 ? -2.000 7.487 4.542 1.00 93.75 93 PHE A C 1
ATOM 635 O O . PHE A 1 93 ? -1.855 6.284 4.756 1.00 93.75 93 PHE A O 1
ATOM 642 N N . LYS A 1 94 ? -2.864 8.241 5.225 1.00 95.38 94 LYS A N 1
ATOM 643 C CA . LYS A 1 94 ? -3.822 7.702 6.187 1.00 95.38 94 LYS A CA 1
ATOM 644 C C . LYS A 1 94 ? -5.236 7.841 5.646 1.00 95.38 94 LYS A C 1
ATOM 646 O O . LYS A 1 94 ? -5.668 8.957 5.392 1.00 95.38 94 LYS A O 1
ATOM 651 N N . ALA A 1 95 ? -5.959 6.745 5.503 1.00 95.69 95 ALA A N 1
ATOM 652 C CA . ALA A 1 95 ? -7.318 6.741 4.986 1.00 95.69 95 ALA A CA 1
ATOM 653 C C . ALA A 1 95 ? -8.287 6.055 5.952 1.00 95.69 95 ALA A C 1
ATOM 655 O O . ALA A 1 95 ? -7.876 5.306 6.840 1.00 95.69 95 ALA A O 1
ATOM 656 N N . GLY A 1 96 ? -9.571 6.370 5.796 1.00 95.94 96 GLY A N 1
ATOM 657 C CA . GLY A 1 96 ? -10.646 5.801 6.598 1.00 95.94 96 GLY A CA 1
ATOM 658 C C . GLY A 1 96 ? -11.000 4.369 6.198 1.00 95.94 96 GLY A C 1
ATOM 659 O O . GLY A 1 96 ? -10.221 3.670 5.544 1.00 95.94 96 GLY A O 1
ATOM 660 N N . ALA A 1 97 ? -12.183 3.935 6.616 1.00 96.12 97 ALA A N 1
ATOM 661 C CA . ALA A 1 97 ? -12.752 2.651 6.234 1.00 96.12 97 ALA A CA 1
ATOM 662 C C . ALA A 1 97 ? -13.065 2.581 4.730 1.00 96.12 97 ALA A C 1
ATOM 664 O O . ALA A 1 97 ? -13.125 3.607 4.050 1.00 96.12 97 ALA A O 1
ATOM 665 N N . ASP A 1 98 ? -13.251 1.366 4.213 1.00 96.00 98 ASP A N 1
ATOM 666 C CA . ASP A 1 98 ? -13.635 1.099 2.820 1.00 96.00 98 ASP A CA 1
ATOM 667 C C . ASP A 1 98 ? -12.680 1.735 1.790 1.00 96.00 98 ASP A C 1
ATOM 669 O O . ASP A 1 98 ? -13.080 2.110 0.687 1.00 96.00 98 ASP A O 1
ATOM 673 N N . THR A 1 99 ? -11.406 1.909 2.153 1.00 96.50 99 THR A N 1
ATOM 674 C CA . THR A 1 99 ? -10.409 2.500 1.256 1.00 96.50 99 THR A CA 1
ATOM 675 C C . THR A 1 99 ? -9.895 1.451 0.279 1.00 96.50 99 THR A C 1
ATOM 677 O O . THR A 1 99 ? -9.595 0.322 0.668 1.00 96.50 99 THR A O 1
ATOM 680 N N . ILE A 1 100 ? -9.718 1.839 -0.981 1.00 96.62 100 ILE A N 1
ATOM 681 C CA . ILE A 1 100 ? -9.079 1.017 -2.009 1.00 96.62 100 ILE A CA 1
ATOM 682 C C . ILE A 1 100 ? -7.708 1.610 -2.316 1.00 96.62 100 ILE A C 1
ATOM 684 O O . ILE A 1 100 ? -7.605 2.764 -2.731 1.00 96.62 100 ILE A O 1
ATOM 688 N N . ALA A 1 101 ? -6.648 0.829 -2.126 1.00 96.31 101 ALA A N 1
ATOM 689 C CA . ALA A 1 101 ? -5.292 1.244 -2.453 1.00 96.31 101 ALA A CA 1
ATOM 690 C C . ALA A 1 101 ? -4.622 0.294 -3.451 1.00 96.31 101 ALA A C 1
ATOM 692 O O . ALA A 1 101 ? -4.683 -0.925 -3.302 1.00 96.31 101 ALA A O 1
ATOM 693 N N . THR A 1 102 ? -3.956 0.853 -4.456 1.00 96.25 102 THR A N 1
ATOM 694 C CA . THR A 1 102 ? -3.200 0.096 -5.459 1.00 96.25 102 THR A CA 1
ATOM 695 C C . THR A 1 102 ? -1.771 0.611 -5.521 1.00 96.25 102 THR A C 1
ATOM 697 O O . THR A 1 102 ? -1.550 1.813 -5.651 1.00 96.25 102 THR A O 1
ATOM 700 N N . CYS A 1 103 ? -0.819 -0.309 -5.416 1.00 96.38 103 CYS A N 1
ATOM 701 C CA . CYS A 1 103 ? 0.613 -0.059 -5.483 1.00 96.38 103 CYS A CA 1
ATOM 702 C C . CYS A 1 103 ? 1.214 -0.964 -6.555 1.00 96.38 103 CYS A C 1
ATOM 704 O O . CYS A 1 103 ? 0.981 -2.172 -6.530 1.00 96.38 103 CYS A O 1
ATOM 706 N N . SER A 1 104 ? 1.956 -0.392 -7.493 1.00 94.94 104 SER A N 1
ATOM 707 C CA . SER A 1 104 ? 2.489 -1.089 -8.671 1.00 94.94 104 SER A CA 1
ATOM 708 C C . SER A 1 104 ? 3.953 -0.710 -8.929 1.00 94.94 104 SER A C 1
ATOM 710 O O . SER A 1 104 ? 4.513 0.172 -8.264 1.00 94.94 104 SER A O 1
ATOM 712 N N . ASP A 1 105 ? 4.585 -1.401 -9.880 1.00 93.31 105 ASP A N 1
ATOM 713 C CA . ASP A 1 105 ? 5.975 -1.192 -10.295 1.00 93.31 105 ASP A CA 1
ATOM 714 C C . ASP A 1 105 ? 6.985 -1.287 -9.131 1.00 93.31 105 ASP A C 1
ATOM 716 O O . ASP A 1 105 ? 7.245 -2.366 -8.613 1.00 93.31 105 ASP A O 1
ATOM 720 N N . THR A 1 106 ? 7.572 -0.157 -8.726 1.00 93.94 106 THR A N 1
ATOM 721 C CA . THR A 1 106 ? 8.604 -0.020 -7.682 1.00 93.94 106 THR A CA 1
ATOM 722 C C . THR A 1 106 ? 8.174 0.981 -6.603 1.00 93.94 106 THR A C 1
ATOM 724 O O . THR A 1 106 ? 9.007 1.591 -5.923 1.00 93.94 106 THR A O 1
ATOM 727 N N . ALA A 1 107 ? 6.865 1.219 -6.480 1.00 94.62 107 ALA A N 1
ATOM 728 C CA . ALA A 1 107 ? 6.328 2.227 -5.583 1.00 94.62 107 ALA A CA 1
ATOM 729 C C . ALA A 1 107 ? 6.529 1.819 -4.117 1.00 94.62 107 ALA A C 1
ATOM 731 O O . ALA A 1 107 ? 6.421 0.648 -3.747 1.00 94.62 107 ALA A O 1
ATOM 732 N N . VAL A 1 108 ? 6.794 2.807 -3.261 1.00 95.19 108 VAL A N 1
ATOM 733 C CA . VAL A 1 108 ? 6.902 2.622 -1.811 1.00 95.19 108 VAL A CA 1
ATOM 734 C C . VAL A 1 108 ? 5.618 3.119 -1.163 1.00 95.19 108 VAL A C 1
ATOM 736 O O . VAL A 1 108 ? 5.400 4.323 -1.024 1.00 95.19 108 VAL A O 1
ATOM 739 N N . CYS A 1 109 ? 4.777 2.187 -0.731 1.00 96.38 109 CYS A N 1
ATOM 740 C CA . CYS A 1 109 ? 3.475 2.475 -0.149 1.00 96.38 109 CYS A CA 1
ATOM 741 C C . CYS A 1 109 ? 3.496 2.310 1.367 1.00 96.38 109 CYS A C 1
ATOM 743 O O . CYS A 1 109 ? 3.598 1.205 1.878 1.00 96.38 109 CYS A O 1
ATOM 745 N N . LYS A 1 110 ? 3.360 3.411 2.101 1.00 96.38 110 LYS A N 1
ATOM 746 C CA . LYS A 1 110 ? 3.157 3.469 3.551 1.00 96.38 110 LYS A CA 1
ATOM 747 C C . LYS A 1 110 ? 1.729 3.918 3.827 1.00 96.38 110 LYS A C 1
ATOM 749 O O . LYS A 1 110 ? 1.432 5.111 3.843 1.00 96.38 110 LYS A O 1
ATOM 754 N N . LEU A 1 111 ? 0.840 2.952 4.018 1.00 95.94 111 LEU A N 1
ATOM 755 C CA . LEU A 1 111 ? -0.594 3.203 4.119 1.00 95.94 111 LEU A CA 1
ATOM 756 C C . LEU A 1 111 ? -1.104 2.848 5.511 1.00 95.94 111 LEU A C 1
ATOM 758 O O . LEU A 1 111 ? -0.809 1.777 6.031 1.00 95.94 111 LEU A O 1
ATOM 762 N N . ASN A 1 112 ? -1.879 3.746 6.113 1.00 95.81 112 ASN A N 1
ATOM 763 C CA . ASN A 1 112 ? -2.634 3.484 7.333 1.00 95.81 112 ASN A CA 1
ATOM 764 C C . ASN A 1 112 ? -4.121 3.511 6.993 1.00 95.81 112 ASN A C 1
ATOM 766 O O . ASN A 1 112 ? -4.653 4.571 6.678 1.00 95.81 112 ASN A O 1
ATOM 770 N N . LEU A 1 113 ? -4.760 2.350 7.002 1.00 95.75 113 LEU A N 1
ATOM 771 C CA . LEU A 1 113 ? -6.101 2.159 6.473 1.00 95.75 113 LEU A CA 1
ATOM 772 C C . LEU A 1 113 ? -7.068 1.764 7.585 1.00 95.75 113 LEU A C 1
ATOM 774 O O . LEU A 1 113 ? -6.715 1.013 8.500 1.00 95.75 113 LEU A O 1
ATOM 778 N N . GLY A 1 114 ? -8.292 2.278 7.489 1.00 95.00 114 GLY A N 1
ATOM 779 C CA . GLY A 1 114 ? -9.388 1.897 8.368 1.00 95.00 114 GLY A CA 1
ATOM 780 C C . GLY A 1 114 ? -9.980 0.533 8.013 1.00 95.00 114 GLY A C 1
ATOM 781 O O . GLY A 1 114 ? -9.441 -0.221 7.199 1.00 95.00 114 GLY A O 1
ATOM 782 N N . ALA A 1 115 ? -11.121 0.236 8.631 1.00 94.62 115 ALA A N 1
ATOM 783 C CA . ALA A 1 115 ? -11.820 -1.035 8.484 1.00 94.62 115 ALA A CA 1
ATOM 784 C C . ALA A 1 115 ? -12.156 -1.389 7.023 1.00 94.62 115 ALA A C 1
ATOM 786 O O . ALA A 1 115 ? -12.413 -0.491 6.223 1.00 94.62 115 ALA A O 1
ATOM 787 N N . HIS A 1 116 ? -12.200 -2.682 6.685 1.00 94.31 116 HIS A N 1
ATOM 788 C CA . HIS A 1 116 ? -12.679 -3.181 5.378 1.00 94.31 116 HIS A CA 1
ATOM 789 C C . HIS A 1 116 ? -11.927 -2.643 4.150 1.00 94.31 116 HIS A C 1
ATOM 791 O O . HIS A 1 116 ? -12.426 -2.679 3.025 1.00 94.31 116 HIS A O 1
ATOM 797 N N . SER A 1 117 ? -10.713 -2.135 4.346 1.00 96.12 117 SER A N 1
ATOM 798 C CA . SER A 1 117 ? -9.929 -1.593 3.243 1.00 96.12 117 SER A CA 1
ATOM 799 C C . SER A 1 117 ? -9.330 -2.710 2.392 1.00 96.12 117 SER A C 1
ATOM 801 O O . SER A 1 117 ? -8.953 -3.770 2.895 1.00 96.12 117 SER A O 1
ATOM 803 N N . THR A 1 118 ? -9.214 -2.457 1.092 1.00 95.69 118 THR A N 1
ATOM 804 C CA . THR A 1 118 ? -8.628 -3.389 0.127 1.00 95.69 118 THR A CA 1
ATOM 805 C C . THR A 1 118 ? -7.336 -2.813 -0.424 1.00 95.69 118 THR A C 1
ATOM 807 O O . THR A 1 118 ? -7.320 -1.684 -0.915 1.00 95.69 118 THR A O 1
ATOM 810 N N . VAL A 1 119 ? -6.253 -3.588 -0.381 1.00 96.38 119 VAL A N 1
ATOM 811 C CA . VAL A 1 119 ? -4.959 -3.185 -0.938 1.00 96.38 119 VAL A CA 1
ATOM 812 C C . VAL A 1 119 ? -4.463 -4.201 -1.949 1.00 96.38 119 VAL A C 1
ATOM 814 O O . VAL A 1 119 ? -4.505 -5.403 -1.699 1.00 96.38 119 VAL A O 1
ATOM 817 N N . SER A 1 120 ? -3.973 -3.715 -3.084 1.00 96.25 120 SER A N 1
ATOM 818 C CA . SER A 1 120 ? -3.342 -4.534 -4.116 1.00 96.25 120 SER A CA 1
ATOM 819 C C . SER A 1 120 ? -1.918 -4.057 -4.363 1.00 96.25 120 SER A C 1
ATOM 821 O O . SER A 1 120 ? -1.719 -2.950 -4.854 1.00 96.25 120 SER A O 1
ATOM 823 N N . CYS A 1 121 ? -0.948 -4.901 -4.031 1.00 96.25 121 CYS A N 1
ATOM 824 C CA . CYS A 1 121 ? 0.475 -4.678 -4.257 1.00 96.25 121 CYS A CA 1
ATOM 825 C C . CYS A 1 121 ? 0.945 -5.565 -5.404 1.00 96.25 121 CYS A C 1
ATOM 827 O O . CYS A 1 121 ? 0.828 -6.791 -5.338 1.00 96.25 121 CYS A O 1
ATOM 829 N N . GLN A 1 122 ? 1.434 -4.939 -6.466 1.00 95.25 122 GLN A N 1
ATOM 830 C CA . GLN A 1 122 ? 1.835 -5.584 -7.711 1.00 95.25 122 GLN A CA 1
ATOM 831 C C . GLN A 1 122 ? 3.340 -5.408 -7.946 1.00 95.25 122 GLN A C 1
ATOM 833 O O . GLN A 1 122 ? 3.988 -4.590 -7.290 1.00 95.25 122 GLN A O 1
ATOM 838 N N . ASP A 1 123 ? 3.884 -6.205 -8.864 1.00 93.44 123 ASP A N 1
ATOM 839 C CA . ASP A 1 123 ? 5.273 -6.114 -9.330 1.00 93.44 123 AS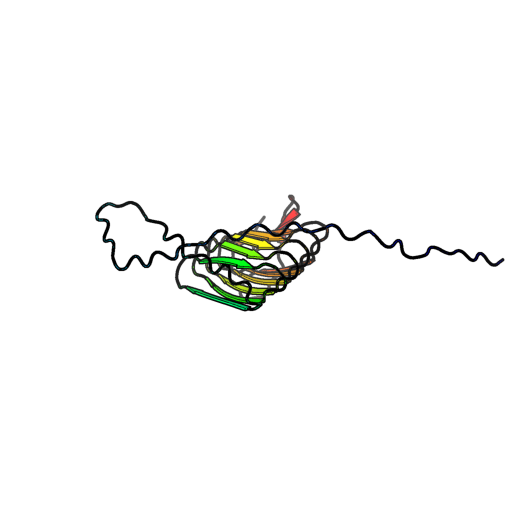P A CA 1
ATOM 840 C C . ASP A 1 123 ? 6.304 -6.135 -8.187 1.00 93.44 123 ASP A C 1
ATOM 842 O O . ASP A 1 123 ? 6.222 -7.011 -7.331 1.00 93.44 123 ASP A O 1
ATOM 846 N N . GLU A 1 124 ? 7.280 -5.227 -8.176 1.00 93.75 124 GLU A N 1
ATOM 847 C CA . GLU A 1 124 ? 8.362 -5.110 -7.185 1.00 93.75 124 GLU A CA 1
ATOM 848 C C . GLU A 1 124 ? 8.061 -4.012 -6.141 1.00 93.75 124 GLU A C 1
ATOM 850 O O . GLU A 1 124 ? 8.967 -3.412 -5.555 1.00 93.75 124 GLU A O 1
ATOM 855 N N . SER A 1 125 ? 6.778 -3.704 -5.917 1.00 94.56 125 SER A N 1
ATOM 856 C CA . SER A 1 125 ? 6.368 -2.650 -4.986 1.00 94.56 125 SER A CA 1
ATOM 857 C C . SER A 1 125 ? 6.673 -3.014 -3.528 1.00 94.56 125 SER A C 1
ATOM 859 O O . SER A 1 125 ? 6.567 -4.168 -3.104 1.00 94.56 125 SER A O 1
ATOM 861 N N . ALA A 1 126 ? 7.030 -1.998 -2.739 1.00 95.69 126 ALA A N 1
ATOM 862 C CA . ALA A 1 126 ? 7.294 -2.123 -1.310 1.00 95.69 126 ALA A CA 1
ATOM 863 C C . ALA A 1 126 ? 6.092 -1.600 -0.513 1.00 95.69 126 ALA A C 1
ATOM 865 O O . ALA A 1 126 ? 5.932 -0.394 -0.295 1.00 95.69 126 ALA A O 1
ATOM 866 N N . CYS A 1 127 ? 5.243 -2.518 -0.061 1.00 96.44 127 CYS A N 1
ATOM 867 C CA . CYS A 1 127 ? 4.004 -2.227 0.642 1.00 96.44 127 CYS A CA 1
ATOM 868 C C . CYS A 1 127 ? 4.145 -2.394 2.155 1.00 96.44 127 CYS A C 1
ATOM 870 O O . CYS A 1 127 ? 4.277 -3.498 2.671 1.00 96.44 127 CYS A O 1
ATOM 872 N N . ASN A 1 128 ? 4.043 -1.289 2.886 1.00 96.31 128 ASN A N 1
ATOM 873 C CA . ASN A 1 128 ? 3.950 -1.234 4.337 1.00 96.31 128 ASN A CA 1
ATOM 874 C C . ASN A 1 128 ? 2.546 -0.761 4.733 1.00 96.31 128 ASN A C 1
ATOM 876 O O . ASN A 1 128 ? 2.231 0.432 4.682 1.00 96.31 128 ASN A O 1
ATOM 880 N N . ILE A 1 129 ? 1.688 -1.715 5.076 1.00 95.81 129 ILE A N 1
ATOM 881 C CA . ILE A 1 129 ? 0.261 -1.486 5.287 1.00 95.81 129 ILE A CA 1
ATOM 882 C C . ILE A 1 129 ? -0.045 -1.695 6.762 1.00 95.81 129 ILE A C 1
ATOM 884 O O . ILE A 1 129 ? 0.073 -2.800 7.284 1.00 95.81 129 ILE A O 1
ATOM 888 N N . LYS A 1 130 ? -0.477 -0.626 7.424 1.00 95.81 130 LYS A N 1
ATOM 889 C CA . LYS A 1 130 ? -1.099 -0.685 8.742 1.00 95.81 130 LYS A CA 1
ATOM 890 C C . LYS A 1 130 ? -2.603 -0.697 8.567 1.00 95.81 130 LYS A C 1
ATOM 892 O O . LYS A 1 130 ? -3.171 0.281 8.088 1.00 95.81 130 LYS A O 1
ATOM 897 N N . CYS A 1 131 ? -3.235 -1.773 8.982 1.00 95.00 131 CYS A N 1
ATOM 898 C CA . CYS A 1 131 ? -4.662 -1.975 8.833 1.00 95.00 131 CYS A CA 1
ATOM 899 C C . CYS A 1 131 ? -5.331 -2.081 10.192 1.00 95.00 131 CYS A C 1
ATOM 901 O O . CYS A 1 131 ? -4.851 -2.820 11.042 1.00 95.00 131 CYS A O 1
ATOM 903 N N . ASP A 1 132 ? -6.421 -1.346 10.410 1.00 92.25 132 ASP A N 1
ATOM 904 C CA . ASP A 1 132 ? -7.087 -1.325 11.715 1.00 92.25 132 ASP A CA 1
ATOM 905 C C . ASP A 1 132 ? -7.846 -2.637 11.992 1.00 92.25 132 ASP A C 1
ATOM 907 O O . ASP A 1 132 ? -7.540 -3.337 12.958 1.00 92.25 132 ASP A O 1
ATOM 911 N N . VAL A 1 133 ? -8.775 -3.021 11.108 1.00 90.06 133 VAL A N 1
ATOM 912 C CA . VAL A 1 133 ? -9.583 -4.247 11.237 1.00 90.06 133 VAL A CA 1
ATOM 913 C C . VAL A 1 133 ? -10.100 -4.720 9.871 1.00 90.06 133 VAL A C 1
ATOM 915 O O . VAL A 1 133 ? -10.393 -3.899 9.008 1.00 90.06 133 VAL A O 1
ATOM 918 N N . ASP A 1 134 ? -10.193 -6.033 9.646 1.00 90.06 134 ASP A N 1
ATOM 919 C CA . ASP A 1 134 ? -10.840 -6.639 8.465 1.00 90.06 134 ASP A CA 1
ATOM 920 C C . ASP A 1 134 ? -10.350 -6.126 7.095 1.00 90.06 134 ASP A C 1
ATOM 922 O O . ASP A 1 134 ? -11.106 -6.066 6.126 1.00 90.06 134 ASP A O 1
ATOM 926 N N . CYS A 1 135 ? -9.078 -5.743 6.985 1.00 92.94 135 CYS A N 1
ATOM 927 C CA . CYS A 1 135 ? -8.490 -5.419 5.689 1.00 92.94 135 CYS A CA 1
ATOM 928 C C . CYS A 1 135 ? -8.195 -6.670 4.866 1.00 92.94 135 CYS A C 1
ATOM 930 O O . CYS A 1 135 ? -7.753 -7.682 5.415 1.00 92.94 135 CYS A O 1
ATOM 932 N N . ALA A 1 136 ? -8.305 -6.534 3.547 1.00 94.00 136 ALA A N 1
ATOM 933 C CA . ALA A 1 136 ? -7.855 -7.520 2.577 1.00 94.00 136 ALA A CA 1
ATOM 934 C C . ALA A 1 136 ? -6.655 -6.977 1.795 1.00 94.00 136 ALA A C 1
ATOM 936 O O . ALA A 1 136 ? -6.753 -5.960 1.109 1.00 94.00 136 ALA A O 1
ATOM 937 N N . VAL A 1 137 ? -5.517 -7.660 1.879 1.00 95.44 137 VAL A N 1
ATOM 938 C CA . VAL A 1 137 ? -4.304 -7.302 1.143 1.00 95.44 137 VAL A CA 1
ATOM 939 C C . VAL A 1 137 ? -3.955 -8.418 0.167 1.00 95.44 137 VAL A C 1
ATOM 941 O O . VAL A 1 137 ? -3.808 -9.582 0.537 1.00 95.44 137 VAL A O 1
ATOM 944 N N . THR A 1 138 ? -3.801 -8.048 -1.097 1.00 95.62 138 THR A N 1
ATOM 945 C CA . THR A 1 138 ? -3.332 -8.923 -2.169 1.00 95.62 138 THR A CA 1
ATOM 946 C C . THR A 1 138 ? -1.913 -8.538 -2.522 1.00 95.62 138 THR A C 1
ATOM 948 O O . THR A 1 138 ? -1.661 -7.387 -2.872 1.00 95.62 138 THR A O 1
ATOM 951 N N . CYS A 1 139 ? -1.001 -9.498 -2.458 1.00 94.81 139 CYS A N 1
ATOM 952 C CA . CYS A 1 139 ? 0.403 -9.279 -2.771 1.00 94.81 139 CYS A CA 1
ATOM 953 C C . CYS A 1 139 ? 0.825 -10.180 -3.919 1.00 94.81 139 CYS A C 1
ATOM 955 O O . CYS A 1 139 ? 0.670 -11.399 -3.847 1.00 94.81 139 CYS A O 1
ATOM 957 N N . ALA A 1 140 ? 1.354 -9.576 -4.979 1.00 93.94 140 ALA A N 1
ATOM 958 C CA . ALA A 1 140 ? 2.025 -10.309 -6.037 1.00 93.94 140 ALA A CA 1
ATOM 959 C C . ALA A 1 140 ? 3.259 -11.034 -5.483 1.00 93.94 140 ALA A C 1
ATOM 961 O O . ALA A 1 140 ? 3.871 -10.600 -4.510 1.00 93.94 140 ALA A O 1
ATOM 962 N N . ALA A 1 141 ? 3.652 -12.132 -6.131 1.00 88.62 141 ALA A N 1
ATOM 963 C CA . ALA A 1 141 ? 4.771 -12.963 -5.680 1.00 88.62 141 ALA A CA 1
ATOM 964 C C . ALA A 1 141 ? 6.120 -12.219 -5.630 1.00 88.62 141 ALA A C 1
ATOM 966 O O . ALA A 1 141 ? 7.024 -12.635 -4.912 1.00 88.62 141 ALA A O 1
ATOM 967 N N . THR A 1 142 ? 6.259 -11.146 -6.408 1.00 91.69 142 THR A N 1
ATOM 968 C CA . THR A 1 142 ? 7.455 -10.299 -6.491 1.00 91.69 142 THR A CA 1
ATOM 969 C C . THR A 1 142 ? 7.406 -9.085 -5.559 1.00 91.69 142 THR A C 1
ATOM 971 O O . THR A 1 142 ? 8.429 -8.426 -5.398 1.00 91.69 142 THR A O 1
ATOM 974 N N . ALA A 1 143 ? 6.255 -8.793 -4.944 1.00 92.88 143 ALA A N 1
ATOM 975 C CA . ALA A 1 143 ? 6.061 -7.598 -4.129 1.00 92.88 143 ALA A CA 1
ATOM 976 C C . ALA A 1 143 ? 6.486 -7.847 -2.676 1.00 92.88 143 ALA A C 1
ATOM 978 O O . ALA A 1 143 ? 6.228 -8.908 -2.100 1.00 92.88 143 ALA A O 1
ATOM 979 N N . GLU A 1 144 ? 7.090 -6.841 -2.047 1.00 94.00 144 GLU A N 1
ATOM 980 C CA . GLU A 1 144 ? 7.452 -6.891 -0.634 1.00 94.00 144 GLU A CA 1
ATOM 981 C C . GLU A 1 144 ? 6.295 -6.362 0.215 1.00 94.00 144 GLU A C 1
ATOM 983 O O . GLU A 1 144 ? 6.099 -5.155 0.360 1.00 94.00 144 GLU A O 1
ATOM 988 N N . CYS A 1 145 ? 5.519 -7.272 0.802 1.00 93.69 145 CYS A N 1
ATOM 989 C CA . CYS A 1 145 ? 4.382 -6.916 1.641 1.00 93.69 145 CYS A CA 1
ATOM 990 C C . CYS A 1 145 ? 4.659 -7.095 3.133 1.00 93.69 145 CYS A C 1
ATOM 992 O O . CYS A 1 145 ? 4.785 -8.209 3.639 1.00 93.69 145 CYS A O 1
ATOM 994 N N . ALA A 1 146 ? 4.654 -5.981 3.856 1.00 94.94 146 ALA A N 1
ATOM 995 C CA . ALA A 1 146 ? 4.635 -5.911 5.307 1.00 94.94 146 ALA A CA 1
ATOM 996 C C . ALA A 1 146 ? 3.265 -5.393 5.765 1.00 94.94 146 ALA A C 1
ATOM 998 O O . ALA A 1 146 ? 2.990 -4.195 5.695 1.00 94.94 146 ALA A O 1
ATOM 999 N N . VAL A 1 147 ? 2.405 -6.298 6.232 1.00 94.50 147 VAL A N 1
ATOM 1000 C CA . VAL A 1 147 ? 1.067 -5.961 6.738 1.00 94.50 147 VAL A CA 1
ATOM 1001 C C . VAL A 1 147 ? 1.052 -6.094 8.258 1.00 94.50 147 VAL A C 1
ATOM 1003 O O . VAL A 1 147 ? 1.375 -7.159 8.786 1.00 94.50 147 V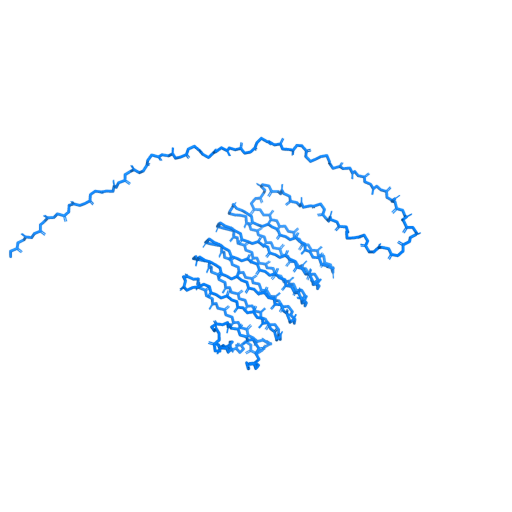AL A O 1
ATOM 1006 N N . THR A 1 148 ? 0.663 -5.027 8.957 1.00 95.12 148 THR A N 1
ATOM 1007 C CA . THR A 1 148 ? 0.386 -5.055 10.397 1.00 95.12 148 THR A CA 1
ATOM 1008 C C . THR A 1 148 ? -1.082 -4.760 10.674 1.00 95.12 148 THR A C 1
ATOM 1010 O O . THR A 1 148 ? -1.700 -3.909 10.035 1.00 95.12 148 THR A O 1
ATOM 1013 N N . CYS A 1 149 ? -1.638 -5.487 11.635 1.00 93.50 149 CYS A N 1
ATOM 1014 C CA . CYS A 1 149 ? -3.058 -5.532 11.938 1.00 93.50 149 CYS A CA 1
ATOM 1015 C C . CYS A 1 149 ? -3.350 -4.992 13.341 1.00 93.50 149 CYS A C 1
ATOM 1017 O O . CYS A 1 149 ? -2.773 -5.440 14.337 1.00 93.50 149 CYS A O 1
ATOM 1019 N N . GLY A 1 150 ? -4.293 -4.058 13.417 1.00 89.06 150 GLY A N 1
ATOM 1020 C CA . GLY A 1 150 ? -4.781 -3.423 14.631 1.00 89.06 150 GLY A CA 1
ATOM 1021 C C . GLY A 1 150 ? -3.767 -2.533 15.346 1.00 89.06 150 GLY A C 1
ATOM 1022 O O . GLY A 1 150 ? -2.608 -2.377 14.958 1.00 89.06 150 GLY A O 1
ATOM 1023 N N . ALA A 1 151 ? -4.214 -1.973 16.470 1.00 78.00 151 ALA A N 1
ATOM 1024 C CA . ALA A 1 151 ? -3.394 -1.130 17.341 1.00 78.00 151 ALA A CA 1
ATOM 1025 C C . ALA A 1 151 ? -2.240 -1.883 18.033 1.00 78.00 151 ALA A C 1
ATOM 1027 O O . ALA A 1 151 ? -1.361 -1.252 18.615 1.00 78.00 151 ALA A O 1
ATOM 1028 N N . VAL A 1 152 ? -2.257 -3.219 17.997 1.00 82.50 152 VAL A N 1
ATOM 1029 C CA . VAL A 1 152 ? -1.240 -4.088 18.610 1.00 82.50 152 VAL A CA 1
ATOM 1030 C C . VAL A 1 152 ? -0.144 -4.517 17.631 1.00 82.50 152 VAL A C 1
ATOM 1032 O O . VAL A 1 152 ? 0.711 -5.310 18.015 1.00 82.50 152 VAL A O 1
ATOM 1035 N N . ASP A 1 153 ? -0.169 -4.017 16.388 1.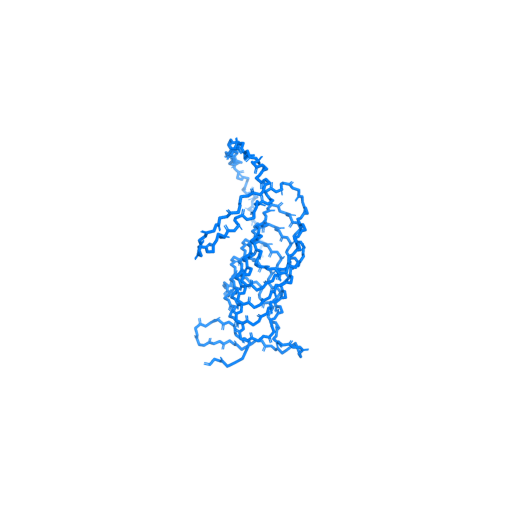00 86.56 153 ASP A N 1
ATOM 1036 C CA . ASP A 1 153 ? 0.764 -4.398 15.320 1.00 86.56 153 ASP A CA 1
ATOM 1037 C C . ASP A 1 153 ? 0.873 -5.937 15.172 1.00 86.56 153 ASP A C 1
ATOM 1039 O O . ASP A 1 153 ? 1.962 -6.497 15.027 1.00 86.56 153 ASP A O 1
ATOM 1043 N N . ALA A 1 154 ? -0.267 -6.640 15.228 1.00 89.75 154 ALA A N 1
ATOM 1044 C CA . ALA A 1 154 ? -0.314 -8.084 15.015 1.00 89.75 154 ALA A CA 1
ATOM 1045 C C . ALA A 1 154 ? 0.045 -8.425 13.561 1.00 89.75 154 ALA A C 1
ATOM 1047 O O . ALA A 1 154 ? -0.232 -7.653 12.643 1.00 89.75 154 ALA A O 1
ATOM 1048 N N . ALA A 1 155 ? 0.649 -9.590 13.336 1.00 90.44 155 ALA A N 1
ATOM 1049 C CA . ALA A 1 155 ? 0.915 -10.068 11.983 1.00 90.44 155 ALA A CA 1
ATOM 1050 C C . ALA A 1 155 ? -0.395 -10.444 11.270 1.00 90.44 155 ALA A C 1
ATOM 1052 O O . ALA A 1 155 ? -1.309 -10.981 11.900 1.00 90.44 155 ALA A O 1
ATOM 1053 N N . ALA A 1 156 ? -0.473 -10.184 9.964 1.00 92.88 156 ALA A N 1
ATOM 1054 C CA . ALA A 1 156 ? -1.605 -10.608 9.146 1.00 92.88 156 ALA A CA 1
ATOM 1055 C C . ALA A 1 156 ? -1.662 -12.137 8.995 1.00 92.88 156 ALA A C 1
ATOM 1057 O O . ALA A 1 156 ? -0.631 -12.811 8.929 1.00 92.88 156 ALA A O 1
ATOM 1058 N N . THR A 1 157 ? -2.877 -12.675 8.902 1.00 94.06 157 THR A N 1
ATOM 1059 C CA . THR A 1 157 ? -3.123 -14.094 8.623 1.00 94.06 157 THR A CA 1
ATOM 1060 C C . THR A 1 157 ? -3.169 -14.299 7.112 1.00 94.06 157 THR A C 1
ATOM 1062 O O . THR A 1 157 ? -3.873 -13.573 6.415 1.00 94.06 157 THR A O 1
ATOM 1065 N N . VAL A 1 158 ? -2.443 -15.287 6.589 1.00 93.19 158 VAL A N 1
ATOM 1066 C CA . VAL A 1 158 ? -2.524 -15.664 5.168 1.00 93.19 158 VAL A CA 1
ATOM 1067 C C . VAL A 1 158 ? -3.674 -16.653 4.982 1.00 93.19 158 VAL A C 1
ATOM 1069 O O . VAL A 1 158 ? -3.683 -17.713 5.610 1.00 93.19 158 VAL A O 1
ATOM 1072 N N . CYS A 1 159 ? -4.638 -16.318 4.129 1.00 91.69 159 CYS A N 1
ATOM 1073 C CA . CYS A 1 159 ? -5.774 -17.178 3.806 1.00 91.69 159 CYS A CA 1
ATOM 1074 C C . CYS A 1 159 ? -5.419 -18.232 2.748 1.00 91.69 159 CYS A C 1
ATOM 1076 O O . CYS A 1 159 ? -4.401 -18.132 2.064 1.00 91.69 159 CYS A O 1
ATOM 1078 N N . GLY A 1 160 ? -6.283 -19.244 2.585 1.00 90.75 160 GLY A N 1
ATOM 1079 C CA . GLY A 1 160 ? -6.079 -20.343 1.629 1.00 90.75 160 GLY A CA 1
ATOM 1080 C C . GLY A 1 160 ? -5.919 -19.894 0.171 1.00 90.75 160 GLY A C 1
ATOM 1081 O O . GLY A 1 160 ? -5.226 -20.558 -0.595 1.00 90.75 160 GLY A O 1
ATOM 1082 N N . ASP A 1 161 ? -6.490 -18.741 -0.182 1.00 87.56 161 ASP A N 1
ATOM 1083 C CA . ASP A 1 161 ? -6.385 -18.121 -1.508 1.00 87.56 161 ASP A CA 1
ATOM 1084 C C . ASP A 1 161 ? -5.100 -17.284 -1.698 1.00 87.56 161 ASP A C 1
ATOM 1086 O O . ASP A 1 161 ? -4.877 -16.718 -2.764 1.00 87.56 161 ASP A O 1
ATOM 1090 N N . GLY A 1 162 ? -4.245 -17.184 -0.673 1.00 87.19 162 GLY A N 1
ATOM 1091 C CA . GLY A 1 162 ? -2.981 -16.438 -0.708 1.00 87.19 162 GLY A CA 1
ATOM 1092 C C . GLY A 1 162 ? -3.087 -14.951 -0.348 1.00 87.19 162 GLY A C 1
ATOM 1093 O O . GLY A 1 162 ? -2.065 -14.272 -0.268 1.00 87.19 162 GLY A O 1
ATOM 1094 N N . HIS A 1 163 ? -4.291 -14.438 -0.087 1.00 89.81 163 HIS A N 1
ATOM 1095 C CA . HIS A 1 163 ? -4.496 -13.076 0.416 1.00 89.81 163 HIS A CA 1
ATOM 1096 C C . HIS A 1 163 ? -4.139 -12.968 1.905 1.00 89.81 163 HIS A C 1
ATOM 1098 O O . HIS A 1 163 ? -4.334 -13.917 2.666 1.00 89.81 163 HIS A O 1
ATOM 1104 N N . LEU A 1 164 ? -3.647 -11.804 2.333 1.00 92.69 164 LEU A N 1
ATOM 1105 C CA . LEU A 1 164 ? -3.389 -11.502 3.739 1.00 92.69 164 LEU A CA 1
ATOM 1106 C C . LEU A 1 164 ? -4.566 -10.721 4.323 1.00 92.69 164 LEU A C 1
ATOM 1108 O O . LEU A 1 164 ? -4.955 -9.689 3.774 1.00 92.69 164 LEU A O 1
ATOM 1112 N N . VAL A 1 165 ? -5.103 -11.183 5.450 1.00 92.75 165 VAL A N 1
ATOM 1113 C CA . VAL A 1 165 ? -6.209 -10.518 6.147 1.00 92.75 165 VAL A CA 1
ATOM 1114 C C . VAL A 1 165 ? -5.868 -10.210 7.595 1.00 92.75 165 VAL A C 1
ATOM 1116 O O . VAL A 1 165 ? -5.164 -10.956 8.282 1.00 92.75 165 VAL A O 1
ATOM 1119 N N . CYS A 1 166 ? -6.412 -9.097 8.074 1.00 91.00 166 CYS A N 1
ATOM 1120 C CA . CYS A 1 166 ? -6.351 -8.719 9.477 1.00 91.00 166 CYS A CA 1
ATOM 1121 C C . CYS A 1 166 ? -7.569 -9.258 10.225 1.00 91.00 166 CYS A C 1
ATOM 1123 O O . CYS A 1 166 ? -8.530 -8.527 10.446 1.00 91.00 166 CYS A O 1
ATOM 1125 N N . GLY A 1 167 ? -7.522 -10.537 10.601 1.00 86.44 167 GLY A N 1
ATOM 1126 C CA . GLY A 1 167 ? -8.614 -11.199 11.307 1.00 86.44 167 GLY A CA 1
ATOM 1127 C C . GLY A 1 167 ? -8.715 -12.681 10.969 1.00 86.44 167 GLY A C 1
ATOM 1128 O O . GLY A 1 167 ? -7.703 -13.374 10.825 1.00 86.44 167 GLY A O 1
ATOM 1129 N N . SER A 1 168 ? -9.956 -13.150 10.872 1.00 85.31 168 SER A N 1
ATOM 1130 C CA . SER A 1 168 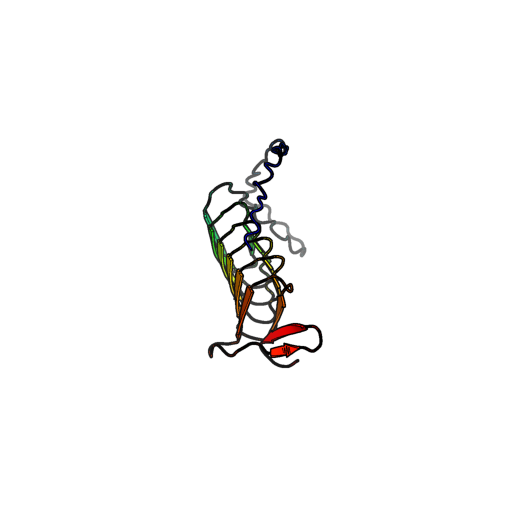? -10.287 -14.523 10.489 1.00 85.31 168 SER A CA 1
ATOM 1131 C C . SER A 1 168 ? -10.314 -14.647 8.968 1.00 85.31 168 SER A C 1
ATOM 1133 O O . SER A 1 168 ? -10.999 -13.873 8.300 1.00 85.31 168 SER A O 1
ATOM 1135 N N . CYS A 1 169 ? -9.606 -15.652 8.462 1.00 80.62 169 CYS A N 1
ATOM 1136 C CA . CYS A 1 169 ? -9.985 -16.358 7.246 1.00 80.62 169 CYS A CA 1
ATOM 1137 C C . CYS A 1 169 ? -11.047 -17.416 7.628 1.00 80.62 169 CYS A C 1
ATOM 1139 O O . CYS A 1 169 ? -11.880 -17.747 6.769 1.00 80.62 169 CYS A O 1
#

Secondary structure (DSSP, 8-state):
------------------PPP---------------S--------------SSEEEEE-SS--EEEE-TT-EEEEE--TT-EEEE-TT-EEEEE--TT-EEEE-TT-EEEEEE-TT-EEEE-TT-EEEEEESSS-EEEE-TTSEEEEEETTTTEEPEEPTTS-EESS--

pLDDT: mean 78.43, std 21.17, range [35.84, 96.62]

Foldseek 3Di:
DDDDDDDDDDDDDDDDDPDPDDDPPPPDPPDDDDDPDPDPPPPPPPAPPDPDLEAEDEDQEEAEHAWDDNHEYDYEEEAAHEEEHDDAYEHQYEYEHQYEYEAEDAYEANYEYEAAYEYEHYAAYEAAYEYAAFYKYHHDPNYHDDYAYHPVRHGFDQDPVRITTRDDD

Sequence (169 aa):
MPMIGGAGPATMPGGVVAQPRGVMVRVVNLTSLTIATGARLAILGTRPVGVASKCEGKTTGPLTLHCEDTSQCKGNGGDGSEITCDAMSNCDFKAGADTIATCSDTAVCKLNLGAHSTVSCQDESACNIKCDVDCAVTCAATAECAVTCGAVDAAATVCGDGHLVCGSC